Protein AF-A0A7G2RXP9-F1 (af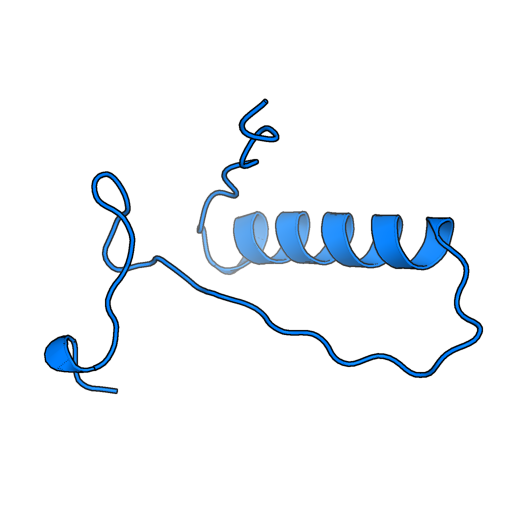db_monomer_lite)

Foldseek 3Di:
DPLVVDDDDPPDDSPDDDDDDDDDPDDDPVVVVVVVVVVQVCCCVPVVDHDDDDDDPD

Radius of gyration: 14.02 Å; chains: 1; bounding box: 33×32×33 Å

Secondary structure (DSSP, 8-state):
--GGG----TT--TT---------TT--HHHHHHHHHHHHHHHHHHH-PPP-------

pLDDT: mean 81.07, std 13.28, range [39.91, 94.38]

Structure (mmCIF, N/CA/C/O backbone):
data_AF-A0A7G2RXP9-F1
#
_entry.id   AF-A0A7G2RXP9-F1
#
loop_
_atom_site.group_PDB
_atom_site.id
_atom_site.type_symbol
_atom_site.label_atom_id
_atom_site.label_alt_id
_atom_site.label_comp_id
_atom_site.label_asym_id
_atom_site.label_entity_id
_atom_site.label_seq_id
_atom_site.pdbx_PDB_ins_code
_atom_site.Cartn_x
_atom_site.Cartn_y
_atom_site.Cartn_z
_atom_site.occupancy
_atom_site.B_iso_or_equiv
_atom_site.auth_seq_id
_atom_site.auth_comp_id
_atom_site.auth_asym_id
_atom_site.auth_atom_id
_atom_site.pdbx_PDB_model_num
ATOM 1 N N . MET A 1 1 ? -17.099 9.015 -0.428 1.00 58.72 1 MET A N 1
ATOM 2 C CA . MET A 1 1 ? -17.334 7.574 -0.243 1.00 58.72 1 MET A CA 1
ATOM 3 C C . MET A 1 1 ? -17.829 7.437 1.165 1.00 58.72 1 MET A C 1
ATOM 5 O O . MET A 1 1 ? -17.073 7.752 2.081 1.00 58.72 1 MET A O 1
ATOM 9 N N . ASP A 1 2 ? -19.095 7.093 1.312 1.00 70.25 2 ASP A N 1
ATOM 10 C CA . ASP A 1 2 ? -19.663 6.811 2.618 1.00 70.25 2 ASP A CA 1
ATOM 11 C C . ASP A 1 2 ? -19.112 5.471 3.109 1.00 70.25 2 ASP A C 1
ATOM 13 O O . ASP A 1 2 ? -18.768 4.590 2.316 1.00 70.25 2 ASP A O 1
ATOM 17 N N . ALA A 1 3 ? -18.960 5.328 4.425 1.00 65.31 3 ALA A N 1
ATOM 18 C CA . ALA A 1 3 ? -18.388 4.118 5.019 1.00 65.31 3 ALA A CA 1
ATOM 19 C C . ALA A 1 3 ? -19.194 2.853 4.663 1.00 65.31 3 ALA A C 1
ATOM 21 O O . ALA A 1 3 ? -18.658 1.749 4.680 1.00 65.31 3 ALA A O 1
ATOM 22 N N . GLU A 1 4 ? -20.466 3.028 4.305 1.00 69.81 4 GLU A N 1
ATOM 23 C CA . GLU A 1 4 ? -21.401 1.970 3.931 1.00 69.81 4 GLU A CA 1
ATOM 24 C C . GLU A 1 4 ? -21.117 1.370 2.541 1.00 69.81 4 GLU A C 1
ATOM 26 O O . GLU A 1 4 ? -21.487 0.226 2.292 1.00 69.81 4 GLU A O 1
ATOM 31 N N . ASP A 1 5 ? -20.393 2.077 1.664 1.00 73.88 5 ASP A N 1
ATOM 32 C CA . ASP A 1 5 ? -20.033 1.593 0.320 1.00 73.88 5 ASP A CA 1
ATOM 33 C C . ASP A 1 5 ? -18.703 0.814 0.283 1.00 73.88 5 ASP A C 1
ATOM 35 O O . ASP A 1 5 ? -18.338 0.241 -0.750 1.00 73.88 5 ASP A O 1
ATOM 39 N N . PHE A 1 6 ? -17.937 0.799 1.382 1.00 74.94 6 PHE A N 1
ATOM 40 C CA . PHE A 1 6 ? -16.573 0.264 1.408 1.00 74.94 6 PHE A CA 1
ATOM 41 C C . PHE A 1 6 ? -16.399 -0.866 2.432 1.00 74.94 6 PHE A C 1
ATOM 43 O O . PHE A 1 6 ? -15.920 -0.678 3.550 1.00 74.94 6 PHE A O 1
ATOM 50 N N . TYR A 1 7 ? -16.751 -2.081 2.011 1.00 77.81 7 TYR A N 1
ATOM 51 C CA . TYR A 1 7 ? -16.572 -3.296 2.803 1.00 77.81 7 TYR A CA 1
ATOM 52 C C . TYR A 1 7 ? -15.128 -3.803 2.742 1.00 77.81 7 TYR A C 1
ATOM 54 O O . TYR A 1 7 ? -14.575 -4.036 1.665 1.00 77.81 7 TYR A O 1
ATOM 62 N N . TYR A 1 8 ? -14.529 -4.036 3.908 1.00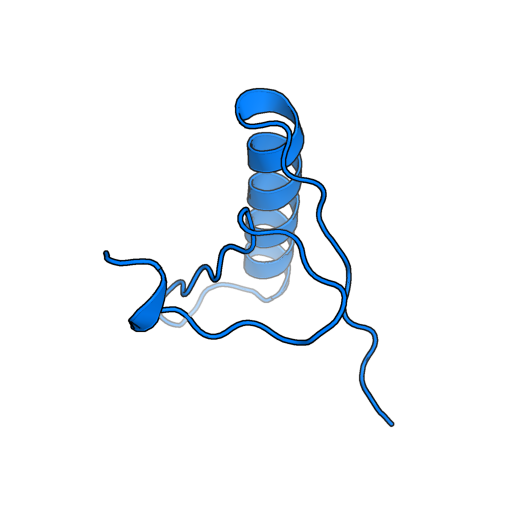 79.75 8 TYR A N 1
ATOM 63 C CA . TYR A 1 8 ? -13.194 -4.614 4.042 1.00 79.75 8 TYR A CA 1
ATOM 64 C C . TYR A 1 8 ? -13.202 -5.840 4.968 1.00 79.75 8 TYR A C 1
ATOM 66 O O . TYR A 1 8 ? -14.076 -5.955 5.828 1.00 79.75 8 TYR A O 1
ATOM 74 N N . PRO A 1 9 ? -12.247 -6.780 4.809 1.00 80.44 9 PRO A N 1
ATOM 75 C CA . PRO A 1 9 ? -12.203 -7.993 5.621 1.00 80.44 9 PRO A CA 1
ATOM 76 C C . PRO A 1 9 ? -12.128 -7.692 7.122 1.00 80.44 9 PRO A C 1
ATOM 78 O O . PRO A 1 9 ? -11.482 -6.727 7.542 1.00 80.44 9 PRO A O 1
ATOM 81 N N . GLY A 1 10 ? -12.726 -8.569 7.932 1.00 77.12 10 GLY A N 1
ATOM 82 C CA . GLY A 1 10 ? -12.611 -8.507 9.388 1.00 77.12 10 GLY A CA 1
ATOM 83 C C . GLY A 1 10 ? -11.146 -8.464 9.844 1.00 77.12 10 GLY A C 1
ATOM 84 O O . GLY A 1 10 ? -10.271 -9.089 9.244 1.00 77.12 10 GLY A O 1
ATOM 85 N N . GLY A 1 11 ? -10.866 -7.689 10.895 1.00 78.88 11 GLY A N 1
ATOM 86 C CA . GLY A 1 11 ? -9.506 -7.500 11.416 1.00 78.88 11 GLY A CA 1
ATOM 87 C C . GLY A 1 11 ? -8.679 -6.420 10.705 1.00 78.88 11 GLY A C 1
ATOM 88 O O . GLY A 1 11 ? -7.483 -6.300 10.971 1.00 78.88 11 GLY A O 1
ATOM 89 N N . ARG A 1 12 ? -9.280 -5.618 9.815 1.00 81.31 12 ARG A N 1
ATOM 90 C CA . ARG A 1 12 ? -8.657 -4.412 9.237 1.00 81.31 12 ARG A CA 1
ATOM 91 C C . ARG A 1 12 ? -9.230 -3.139 9.866 1.00 81.31 12 ARG A C 1
ATOM 93 O O . ARG A 1 12 ? -10.332 -3.145 10.406 1.00 81.31 12 ARG A O 1
ATOM 100 N N . SER A 1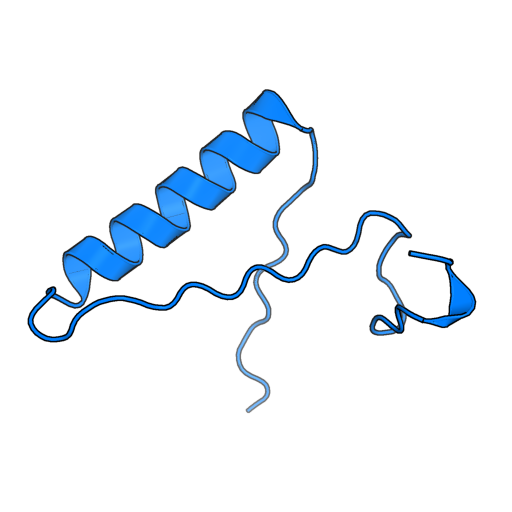 13 ? -8.458 -2.055 9.822 1.00 83.88 13 SER A N 1
ATOM 101 C CA . SER A 1 13 ? -8.897 -0.741 10.301 1.00 83.88 13 SER A CA 1
ATOM 102 C C . SER A 1 13 ? -9.688 0.012 9.221 1.00 83.88 13 SER A C 1
ATOM 104 O O . SER A 1 13 ? -9.571 -0.330 8.042 1.00 83.88 13 SER A O 1
ATOM 106 N N . PRO A 1 14 ? -10.409 1.092 9.582 1.00 85.62 14 PRO A N 1
ATOM 107 C CA . PRO A 1 14 ? -11.071 1.968 8.609 1.00 85.62 14 PRO A CA 1
ATOM 108 C C . PRO A 1 14 ? -10.127 2.601 7.573 1.00 85.62 14 PRO A C 1
ATOM 110 O O . PRO A 1 14 ? -10.579 3.093 6.550 1.00 85.62 14 PRO A O 1
ATOM 113 N N . ALA A 1 15 ? -8.811 2.574 7.814 1.00 84.69 15 ALA A N 1
ATOM 114 C CA . ALA A 1 15 ? -7.797 3.039 6.867 1.00 84.69 15 ALA A CA 1
ATOM 115 C C . ALA A 1 15 ? -7.461 2.002 5.771 1.00 84.69 15 ALA A C 1
ATOM 117 O O . ALA A 1 15 ? -6.506 2.188 5.010 1.00 84.69 15 ALA A O 1
ATOM 118 N N . TYR A 1 16 ? -8.189 0.881 5.697 1.00 86.25 16 TYR A N 1
ATOM 119 C CA . TYR A 1 16 ? -7.981 -0.130 4.665 1.00 86.25 16 TYR A CA 1
ATOM 120 C C . TYR A 1 16 ? -8.092 0.494 3.270 1.00 86.25 16 TYR A C 1
ATOM 122 O O . TYR A 1 16 ? -9.081 1.134 2.938 1.00 86.25 16 TYR A O 1
ATOM 130 N N . THR A 1 17 ? -7.062 0.313 2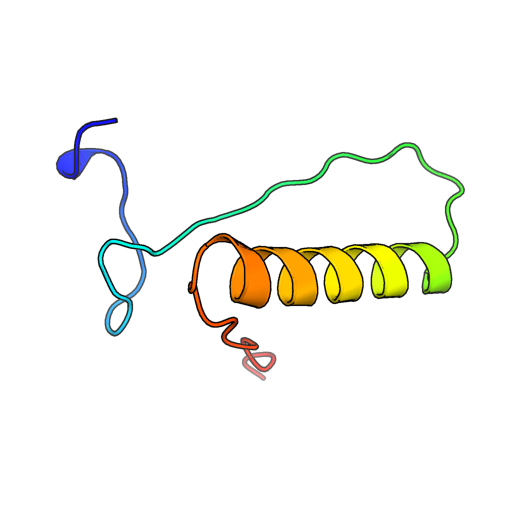.445 1.00 84.88 17 THR A N 1
ATOM 131 C CA . THR A 1 17 ? -6.987 0.927 1.116 1.00 84.88 17 THR A CA 1
ATOM 132 C C . THR A 1 17 ? -6.646 -0.132 0.078 1.00 84.88 17 THR A C 1
ATOM 134 O O . THR A 1 17 ? -5.662 -0.861 0.217 1.00 84.88 17 THR A O 1
ATOM 137 N N . VAL A 1 18 ? -7.450 -0.205 -0.984 1.00 84.19 18 VAL A N 1
ATOM 138 C CA . VAL A 1 18 ? -7.195 -1.067 -2.145 1.00 84.19 18 VAL A CA 1
ATOM 139 C C . VAL A 1 18 ? -6.642 -0.216 -3.280 1.00 84.19 18 VAL A C 1
ATOM 141 O O . VAL A 1 18 ? -7.281 0.736 -3.717 1.00 84.19 18 VAL A O 1
ATOM 144 N N . ILE A 1 19 ? -5.464 -0.581 -3.790 1.00 84.00 19 ILE A N 1
ATOM 145 C CA . ILE A 1 19 ? -4.818 0.107 -4.912 1.00 84.00 19 ILE A CA 1
ATOM 146 C C . ILE A 1 19 ? -4.833 -0.819 -6.127 1.00 84.00 19 ILE A C 1
ATOM 148 O O . ILE A 1 19 ? -4.174 -1.859 -6.139 1.00 84.00 19 ILE A O 1
ATOM 152 N N . LYS A 1 20 ? -5.568 -0.431 -7.173 1.00 84.56 20 LYS A N 1
ATOM 153 C CA . LYS A 1 20 ? -5.577 -1.125 -8.467 1.00 84.56 20 LYS A CA 1
ATOM 154 C C . LYS A 1 20 ? -4.747 -0.337 -9.476 1.00 84.56 20 LYS A C 1
ATOM 156 O O . LYS A 1 20 ? -5.091 0.790 -9.812 1.00 84.56 20 LYS A O 1
ATOM 161 N N . ILE A 1 21 ? -3.680 -0.947 -9.988 1.00 85.81 21 ILE A N 1
ATOM 162 C CA . ILE A 1 21 ? -2.781 -0.325 -10.969 1.00 85.81 21 ILE A CA 1
ATOM 163 C C . ILE A 1 21 ? -2.936 -1.044 -12.304 1.00 85.81 21 ILE A C 1
ATOM 165 O O . ILE A 1 21 ? -2.595 -2.220 -12.425 1.00 85.81 21 ILE A O 1
ATOM 169 N N . ASN A 1 22 ? -3.415 -0.331 -13.320 1.00 88.12 22 ASN A N 1
ATOM 170 C CA . ASN A 1 22 ? -3.353 -0.804 -14.699 1.00 88.12 22 ASN A CA 1
ATOM 171 C C . ASN A 1 22 ? -2.019 -0.362 -15.309 1.00 88.12 22 ASN A C 1
ATOM 173 O O . ASN A 1 22 ? -1.634 0.799 -15.190 1.00 88.12 22 ASN A O 1
ATOM 177 N N . MET A 1 23 ? -1.310 -1.278 -15.965 1.00 84.69 23 MET A N 1
ATOM 178 C CA . MET A 1 23 ? -0.036 -0.982 -16.621 1.00 84.69 23 MET A CA 1
ATOM 179 C C . MET A 1 23 ? -0.042 -1.511 -18.050 1.00 84.69 23 MET A C 1
ATOM 181 O O . MET A 1 23 ? -0.616 -2.563 -18.326 1.00 84.69 23 MET A O 1
ATOM 185 N N . MET A 1 24 ? 0.642 -0.802 -18.949 1.00 86.06 24 MET A N 1
ATOM 186 C CA . MET A 1 24 ? 0.900 -1.298 -20.300 1.00 86.06 24 MET A CA 1
ATOM 187 C C . MET A 1 24 ? 1.725 -2.592 -20.252 1.00 86.06 24 MET A C 1
ATOM 189 O O . MET A 1 24 ? 2.610 -2.757 -19.403 1.00 86.06 24 MET A O 1
ATOM 193 N N . GLN A 1 25 ? 1.438 -3.505 -21.180 1.00 82.50 25 GLN A N 1
ATOM 194 C CA . GLN A 1 25 ? 2.187 -4.752 -21.337 1.00 82.50 25 GLN A CA 1
ATOM 195 C C . GLN A 1 25 ? 3.659 -4.482 -21.713 1.00 82.50 25 GLN A C 1
ATOM 197 O O . GLN A 1 25 ? 4.017 -3.388 -22.142 1.00 82.50 25 GLN A O 1
ATOM 202 N N . GLY A 1 26 ? 4.534 -5.476 -21.523 1.00 86.56 26 GLY A N 1
ATOM 203 C CA . GLY A 1 26 ? 5.960 -5.378 -21.879 1.00 86.56 26 GLY A CA 1
ATOM 204 C C . GLY A 1 26 ? 6.897 -4.915 -20.756 1.00 86.56 26 GLY A C 1
ATOM 205 O O . GLY A 1 26 ? 8.113 -4.923 -20.926 1.00 86.56 26 GLY A O 1
ATOM 206 N N . ARG A 1 27 ? 6.379 -4.566 -19.570 1.00 86.38 27 ARG A N 1
ATOM 207 C CA . ARG A 1 27 ? 7.219 -4.317 -18.384 1.00 86.38 27 ARG A CA 1
ATOM 208 C C . ARG A 1 27 ? 7.647 -5.633 -17.732 1.00 86.38 27 ARG A C 1
ATOM 210 O O . ARG A 1 27 ? 6.838 -6.541 -17.532 1.00 86.38 27 ARG A O 1
ATOM 217 N N . THR A 1 28 ? 8.918 -5.723 -17.345 1.00 90.00 28 THR A N 1
ATOM 218 C CA . THR A 1 28 ? 9.461 -6.926 -16.703 1.00 90.00 28 THR A CA 1
ATOM 219 C C . THR A 1 28 ? 8.836 -7.167 -15.324 1.00 90.00 28 THR A C 1
ATOM 221 O O . THR A 1 28 ? 8.316 -6.262 -14.664 1.00 90.00 28 THR A O 1
ATOM 224 N N . SER A 1 29 ? 8.886 -8.415 -14.855 1.00 88.88 29 SER A N 1
ATOM 225 C CA . SER A 1 29 ? 8.467 -8.776 -13.492 1.00 88.88 29 SER A CA 1
ATOM 226 C C . SER A 1 29 ? 9.282 -8.045 -12.416 1.00 88.88 29 SER A C 1
ATOM 228 O O . SER A 1 29 ? 8.745 -7.735 -11.356 1.00 88.88 29 SER A O 1
ATOM 230 N N . VAL A 1 30 ? 10.545 -7.717 -12.701 1.00 93.00 30 VAL A N 1
ATOM 231 C CA . VAL A 1 30 ? 11.432 -6.958 -11.807 1.00 93.00 30 VAL A CA 1
ATOM 232 C C . VAL A 1 30 ? 10.901 -5.545 -11.580 1.00 93.00 30 VAL A C 1
ATOM 234 O O . VAL A 1 30 ? 10.715 -5.150 -10.433 1.00 93.00 30 VAL A O 1
ATOM 237 N N . ILE A 1 31 ? 10.568 -4.817 -12.651 1.00 91.62 31 ILE A N 1
ATOM 238 C CA . ILE A 1 31 ? 10.041 -3.447 -12.541 1.00 91.62 31 ILE A CA 1
ATOM 239 C C . ILE A 1 31 ? 8.721 -3.420 -11.767 1.00 91.62 31 ILE A C 1
ATOM 241 O O . ILE A 1 31 ? 8.517 -2.544 -10.931 1.00 91.62 31 ILE A O 1
ATOM 245 N N . ARG A 1 32 ? 7.850 -4.418 -11.969 1.00 89.19 32 ARG A N 1
ATOM 246 C CA . ARG A 1 32 ? 6.607 -4.544 -11.190 1.00 89.19 32 ARG A CA 1
ATOM 247 C C . ARG A 1 32 ? 6.875 -4.725 -9.695 1.00 89.19 32 ARG A C 1
ATOM 249 O O . ARG A 1 32 ? 6.206 -4.100 -8.882 1.00 89.19 32 ARG A O 1
ATOM 256 N N . LYS A 1 33 ? 7.870 -5.536 -9.322 1.00 90.19 33 LYS A N 1
ATOM 257 C CA . LYS A 1 33 ? 8.259 -5.722 -7.915 1.00 90.19 33 LYS A CA 1
ATOM 258 C C . LYS A 1 33 ? 8.842 -4.449 -7.301 1.00 90.19 33 LYS A C 1
ATOM 260 O O . LYS A 1 33 ? 8.537 -4.164 -6.149 1.00 90.19 33 LYS A O 1
ATOM 265 N N . VAL A 1 34 ? 9.652 -3.700 -8.053 1.00 94.25 34 VAL A N 1
ATOM 266 C CA . VAL A 1 34 ? 10.192 -2.407 -7.598 1.00 94.25 34 VAL A CA 1
ATOM 267 C C . VAL A 1 34 ? 9.055 -1.420 -7.355 1.00 94.25 34 VAL A C 1
ATOM 269 O O . VAL A 1 34 ? 8.964 -0.884 -6.261 1.00 94.25 34 VAL A O 1
ATOM 272 N N . LEU A 1 35 ? 8.130 -1.266 -8.310 1.00 91.94 35 LEU A N 1
ATOM 273 C CA . LEU A 1 35 ? 6.972 -0.380 -8.155 1.00 91.94 35 LEU A CA 1
ATOM 274 C C . LEU A 1 35 ? 6.169 -0.692 -6.885 1.00 91.94 35 LEU A C 1
ATOM 276 O O . LEU A 1 35 ? 5.846 0.211 -6.123 1.00 91.94 35 LEU A O 1
ATOM 280 N N . VAL A 1 36 ? 5.865 -1.971 -6.654 1.00 90.25 36 VAL A N 1
ATOM 281 C CA . VAL A 1 36 ? 5.111 -2.411 -5.473 1.00 90.25 36 VAL A CA 1
ATOM 282 C C . VAL A 1 36 ? 5.862 -2.079 -4.176 1.00 90.25 36 VAL A C 1
ATOM 284 O O . VAL A 1 36 ? 5.256 -1.558 -3.246 1.00 90.25 36 VAL A O 1
ATOM 287 N N . LYS A 1 37 ? 7.179 -2.320 -4.120 1.00 91.31 37 LYS A N 1
ATOM 288 C CA . LYS A 1 37 ? 8.005 -1.991 -2.946 1.00 91.31 37 LYS A CA 1
ATOM 289 C C . LYS A 1 37 ? 8.064 -0.488 -2.672 1.00 91.31 37 LYS A C 1
ATOM 291 O O . LYS A 1 37 ? 7.862 -0.081 -1.533 1.00 91.31 37 LYS A O 1
ATOM 296 N N . GLU A 1 38 ? 8.307 0.314 -3.705 1.00 94.31 38 GLU A N 1
ATOM 297 C CA . GLU A 1 38 ? 8.391 1.773 -3.586 1.00 94.31 38 GLU A CA 1
ATOM 298 C C . GLU A 1 38 ? 7.062 2.376 -3.129 1.00 94.31 38 GLU A C 1
ATOM 300 O O . GLU A 1 38 ? 7.041 3.232 -2.248 1.00 94.31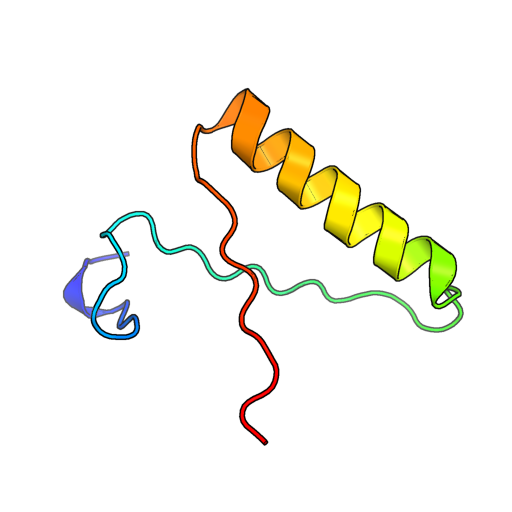 38 GLU A O 1
ATOM 305 N N . LEU A 1 39 ? 5.940 1.888 -3.671 1.00 91.75 39 LEU A N 1
ATOM 306 C CA . LEU A 1 39 ? 4.612 2.313 -3.232 1.00 91.75 39 LEU A CA 1
ATOM 307 C C . LEU A 1 39 ? 4.391 2.026 -1.749 1.00 91.75 39 LEU A C 1
ATOM 309 O O . LEU A 1 39 ? 3.941 2.913 -1.032 1.00 91.75 39 LEU A O 1
ATOM 313 N N . PHE A 1 40 ? 4.735 0.828 -1.273 1.00 88.94 40 PHE A N 1
ATOM 314 C CA . PHE A 1 40 ? 4.585 0.503 0.146 1.00 88.94 40 PHE A CA 1
ATOM 315 C C . PHE A 1 40 ? 5.473 1.372 1.029 1.00 88.94 40 PHE A C 1
ATOM 317 O O . PHE A 1 40 ? 4.978 1.940 1.997 1.00 88.94 40 PHE A O 1
ATOM 324 N N . SER A 1 41 ? 6.745 1.538 0.661 1.00 92.00 41 SER A N 1
ATOM 325 C CA . SER A 1 41 ? 7.671 2.369 1.431 1.00 92.00 41 SER A CA 1
ATOM 326 C C . SER A 1 41 ? 7.202 3.823 1.515 1.00 92.00 41 SER A C 1
ATOM 328 O O . SER A 1 41 ? 7.281 4.433 2.580 1.00 92.00 41 SER A O 1
ATOM 330 N N . LYS A 1 42 ? 6.691 4.380 0.411 1.00 94.00 42 LYS A N 1
ATOM 331 C CA . LYS A 1 42 ? 6.163 5.748 0.376 1.00 94.00 42 LYS A CA 1
ATOM 332 C C . LYS A 1 42 ? 4.870 5.898 1.163 1.00 94.00 42 LYS A C 1
ATOM 334 O O . LYS A 1 42 ? 4.753 6.840 1.931 1.00 94.00 42 LYS A O 1
ATOM 339 N N . ILE A 1 43 ? 3.920 4.977 1.019 1.00 92.00 43 ILE A N 1
ATOM 340 C CA . ILE A 1 43 ? 2.651 5.034 1.762 1.00 92.00 43 ILE A CA 1
ATOM 341 C C . ILE A 1 43 ? 2.908 4.942 3.267 1.00 92.00 43 ILE A C 1
ATOM 343 O O . ILE A 1 43 ? 2.313 5.691 4.041 1.00 92.00 43 ILE A O 1
ATOM 347 N N . GLU A 1 44 ? 3.819 4.069 3.687 1.00 90.56 44 GLU A N 1
ATOM 348 C CA . GLU A 1 44 ? 4.168 3.943 5.098 1.00 90.56 44 GLU A CA 1
ATOM 349 C C . GLU A 1 44 ? 4.857 5.214 5.619 1.00 90.56 44 GLU A C 1
ATOM 351 O O . GLU A 1 44 ? 4.465 5.729 6.664 1.00 90.56 44 GLU A O 1
ATOM 356 N N . SER A 1 45 ? 5.815 5.768 4.866 1.00 94.38 45 SER A N 1
ATOM 357 C CA . SER A 1 45 ? 6.563 6.965 5.273 1.00 94.38 45 SER A CA 1
ATOM 358 C C . SER A 1 45 ? 5.758 8.267 5.211 1.00 94.38 45 SER A C 1
ATOM 360 O O . SER A 1 45 ? 6.022 9.166 6.004 1.00 94.38 45 SER A O 1
ATOM 362 N N . GLU A 1 46 ? 4.854 8.417 4.244 1.00 94.31 46 GLU A N 1
ATOM 363 C CA . GLU A 1 46 ? 4.154 9.682 3.976 1.00 94.31 46 GLU A CA 1
ATOM 364 C C . GLU A 1 46 ? 2.743 9.700 4.588 1.00 94.31 46 GLU A C 1
ATOM 366 O O . GLU A 1 46 ? 2.250 10.762 4.960 1.00 94.31 46 GLU A O 1
ATOM 371 N N . VAL A 1 47 ? 2.093 8.536 4.720 1.00 90.00 47 VAL A N 1
ATOM 372 C CA . VAL A 1 47 ? 0.686 8.418 5.158 1.00 90.00 47 VAL A CA 1
ATOM 373 C C . VAL A 1 47 ? 0.547 7.644 6.477 1.00 90.00 47 VAL A C 1
ATOM 375 O O . VAL A 1 47 ? -0.481 7.739 7.143 1.00 90.00 47 VAL A O 1
ATOM 378 N N . GLY A 1 48 ? 1.563 6.880 6.892 1.00 87.31 48 GLY A N 1
ATOM 379 C CA . GLY A 1 48 ? 1.534 6.114 8.146 1.00 87.31 48 GLY A CA 1
ATOM 380 C C . GLY A 1 48 ? 0.649 4.862 8.104 1.00 87.31 48 GLY A C 1
ATOM 381 O O . GLY A 1 48 ? 0.329 4.288 9.147 1.00 87.31 48 GLY A O 1
ATOM 382 N N . ILE A 1 49 ? 0.242 4.413 6.913 1.00 85.88 49 ILE A N 1
ATOM 383 C CA . ILE A 1 49 ? -0.540 3.184 6.743 1.00 85.88 49 ILE A CA 1
ATOM 384 C C . ILE A 1 49 ? 0.425 2.014 6.577 1.00 85.88 49 ILE A C 1
ATOM 386 O O . ILE A 1 49 ? 1.173 1.942 5.603 1.00 85.88 49 ILE A O 1
ATOM 390 N N . ARG A 1 50 ? 0.382 1.066 7.519 1.00 81.88 50 ARG A N 1
ATOM 391 C CA . ARG A 1 50 ? 1.227 -0.131 7.461 1.00 81.88 50 ARG A CA 1
ATOM 392 C C . ARG A 1 50 ? 0.742 -1.110 6.405 1.00 81.88 50 ARG A C 1
ATOM 394 O O . ARG A 1 50 ? -0.440 -1.462 6.351 1.00 81.88 50 ARG A O 1
ATOM 401 N N . PHE A 1 51 ? 1.685 -1.620 5.624 1.00 77.12 51 PHE A N 1
ATOM 402 C CA . PHE A 1 51 ? 1.422 -2.714 4.706 1.00 77.12 51 PHE A CA 1
ATOM 403 C C . PHE A 1 51 ? 1.266 -4.044 5.460 1.00 77.12 51 PHE A C 1
ATOM 405 O O . PHE A 1 51 ? 2.053 -4.377 6.344 1.00 77.12 51 PHE A O 1
ATOM 412 N N . VAL A 1 52 ? 0.266 -4.839 5.072 1.00 71.81 52 VAL A N 1
ATOM 413 C CA . VAL A 1 52 ? 0.098 -6.222 5.535 1.00 71.81 52 VAL A CA 1
ATOM 414 C C . VAL A 1 52 ? 0.193 -7.135 4.321 1.00 71.81 52 VAL A C 1
ATOM 416 O O . VAL A 1 52 ? -0.702 -7.136 3.472 1.00 71.81 52 VAL A O 1
ATOM 419 N N . ALA A 1 53 ? 1.271 -7.918 4.244 1.00 63.59 53 ALA A N 1
ATOM 420 C CA . ALA A 1 53 ? 1.409 -8.962 3.240 1.00 63.59 53 ALA A CA 1
ATOM 421 C C . ALA A 1 53 ? 0.346 -10.036 3.488 1.00 63.59 53 ALA A C 1
ATOM 423 O O . ALA A 1 53 ? 0.325 -10.667 4.543 1.00 63.59 53 ALA A O 1
ATOM 424 N N . ILE A 1 54 ? -0.538 -10.249 2.517 1.00 59.91 54 ILE A N 1
ATOM 425 C CA . ILE A 1 54 ? -1.449 -11.390 2.541 1.00 59.91 54 ILE A CA 1
ATOM 426 C C . ILE A 1 54 ? -0.642 -12.562 1.979 1.00 59.91 54 ILE A C 1
ATOM 428 O O . ILE A 1 54 ? -0.336 -12.594 0.784 1.00 59.91 54 ILE A O 1
ATOM 432 N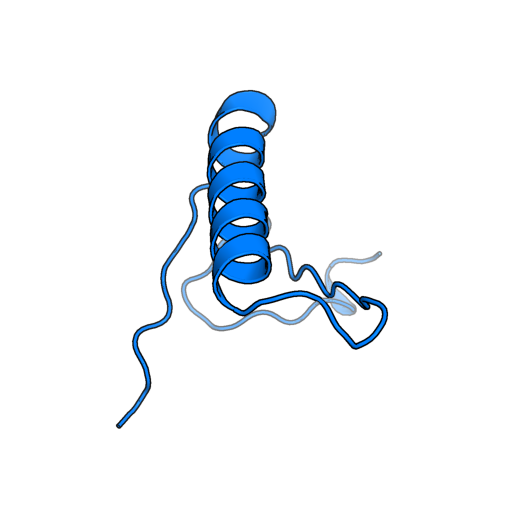 N . GLY A 1 55 ? -0.195 -13.463 2.858 1.00 46.81 55 GLY A N 1
ATOM 433 C CA . GLY A 1 55 ? 0.370 -14.744 2.439 1.00 46.81 55 GLY A CA 1
ATOM 434 C C . GLY A 1 55 ? -0.658 -15.476 1.583 1.00 46.81 55 GLY A C 1
ATOM 435 O O . GLY A 1 55 ? -1.854 -15.354 1.836 1.00 46.81 55 GLY A O 1
ATOM 436 N N . LYS A 1 56 ? -0.215 -16.181 0.536 1.00 41.50 56 LYS A N 1
ATOM 437 C CA . LYS A 1 56 ? -1.134 -16.993 -0.263 1.00 41.50 56 LYS A CA 1
ATOM 438 C C . LYS A 1 56 ? -1.844 -17.975 0.666 1.00 41.50 56 LYS A C 1
ATOM 440 O O . LYS A 1 56 ? -1.184 -18.837 1.240 1.00 41.50 56 LYS A O 1
ATOM 445 N N . GLU A 1 57 ? -3.160 -17.833 0.795 1.00 46.84 57 GLU A N 1
ATOM 446 C CA . GLU A 1 57 ? -4.008 -18.941 1.220 1.00 46.84 57 GLU A CA 1
ATOM 447 C C . GLU A 1 57 ? -3.681 -20.109 0.283 1.00 46.84 57 GLU A C 1
ATOM 449 O O . GLU A 1 57 ? -3.720 -19.969 -0.945 1.00 46.84 57 GLU A O 1
ATOM 454 N N . THR A 1 58 ? -3.167 -21.178 0.888 1.00 39.91 58 THR A N 1
ATOM 455 C CA . THR A 1 58 ? -2.841 -22.443 0.227 1.00 39.91 58 THR A CA 1
ATOM 456 C C . THR A 1 58 ? -4.051 -23.346 0.335 1.00 39.91 58 THR A C 1
ATOM 458 O O . THR A 1 58 ? -4.686 -23.303 1.413 1.00 39.91 58 THR A O 1
#

Sequence (58 aa):
MDAEDFYYPGGRSPAYTVIKINMMQGRTSVIRKVLVKELFSKIESEVGIRFVAIGKET